Protein AF-A0A914YZ35-F1 (afdb_monomer_lite)

Organism: NCBI:txid310955

Secondary structure (DSSP, 8-state):
-HHHHHHHHHTTS-HHHHHHHTTT-HHHHHHHHHHHHHHHHHHHHHHHHHHHHHHHHTTT-TTHHHHHHHHHHHIIIIIHHHHHTHHHHHTTSSHHHHHHHHHHHHHHHHHHHHHHTTSS-S----

Radius of gyration: 16.47 Å; chains: 1; bounding box: 38×23×50 Å

pLDDT: mean 86.75, std 9.78, range [50.12, 95.75]

Structure (mmCIF, N/CA/C/O backbone):
data_AF-A0A914YZ35-F1
#
_entry.id   AF-A0A914YZ35-F1
#
loop_
_atom_site.group_PDB
_atom_site.id
_atom_site.type_symbol
_atom_site.label_atom_id
_atom_site.label_alt_id
_atom_site.label_comp_id
_atom_site.label_asym_id
_atom_site.label_entity_id
_atom_site.label_seq_id
_atom_site.pdbx_PDB_ins_code
_atom_site.Cartn_x
_atom_site.Cartn_y
_atom_site.Cartn_z
_atom_site.occupancy
_atom_site.B_iso_or_equiv
_atom_site.auth_seq_id
_atom_site.auth_comp_id
_atom_site.auth_asym_id
_atom_site.auth_atom_id
_atom_site.pdbx_PDB_model_num
ATOM 1 N N . MET A 1 1 ? 1.530 10.477 -29.530 1.00 50.12 1 MET A N 1
ATOM 2 C CA . MET A 1 1 ? 2.214 10.568 -28.223 1.00 50.12 1 MET A CA 1
ATOM 3 C C . MET A 1 1 ? 2.315 9.170 -27.624 1.00 50.12 1 MET A C 1
ATOM 5 O O . MET A 1 1 ? 1.316 8.688 -27.109 1.00 50.12 1 MET A O 1
ATOM 9 N N . PRO A 1 2 ? 3.462 8.489 -27.752 1.00 64.31 2 PRO A N 1
ATOM 10 C CA . PRO A 1 2 ? 3.620 7.103 -27.298 1.00 64.31 2 PRO A CA 1
ATOM 11 C C . PRO A 1 2 ? 3.740 6.948 -25.767 1.00 64.31 2 PRO A C 1
ATOM 13 O O . PRO A 1 2 ? 3.347 5.916 -25.238 1.00 64.31 2 PRO A O 1
ATOM 16 N N . VAL A 1 3 ? 4.207 7.975 -25.042 1.00 75.69 3 VAL A N 1
ATOM 17 C CA . VAL A 1 3 ? 4.459 7.900 -23.584 1.00 75.69 3 VAL A CA 1
ATOM 18 C C . VAL A 1 3 ? 3.176 7.826 -22.730 1.00 75.69 3 VAL A C 1
ATOM 20 O O . VAL A 1 3 ? 3.116 6.962 -21.860 1.00 75.69 3 VAL A O 1
ATOM 23 N N . PRO A 1 4 ? 2.113 8.626 -22.975 1.00 82.56 4 PRO A N 1
ATOM 24 C CA . PRO A 1 4 ? 0.864 8.501 -22.215 1.00 82.56 4 PRO A CA 1
ATOM 25 C C . PRO A 1 4 ? 0.159 7.158 -22.433 1.00 82.56 4 PRO A C 1
ATOM 27 O O . PRO A 1 4 ? -0.335 6.564 -21.485 1.00 82.56 4 PRO A O 1
ATOM 30 N N . ALA A 1 5 ? 0.153 6.649 -23.670 1.00 84.38 5 ALA A N 1
ATOM 31 C CA . ALA A 1 5 ? -0.443 5.348 -23.973 1.00 84.38 5 ALA A CA 1
ATOM 32 C C . ALA A 1 5 ? 0.302 4.204 -23.265 1.00 84.38 5 ALA A C 1
ATOM 34 O O . ALA A 1 5 ? -0.332 3.299 -22.733 1.00 84.38 5 ALA A O 1
ATOM 35 N N . LEU A 1 6 ? 1.638 4.271 -23.210 1.00 83.25 6 LEU A N 1
ATOM 36 C CA . LEU A 1 6 ? 2.448 3.317 -22.454 1.00 83.25 6 LEU A CA 1
ATOM 37 C C . LEU A 1 6 ? 2.150 3.378 -20.950 1.00 83.25 6 LEU A C 1
ATOM 39 O O . LEU A 1 6 ? 1.995 2.334 -20.332 1.00 83.25 6 LEU A O 1
ATOM 43 N N . LEU A 1 7 ? 2.026 4.575 -20.370 1.00 86.88 7 LEU A N 1
ATOM 44 C CA . LEU A 1 7 ? 1.662 4.739 -18.958 1.00 86.88 7 LEU A CA 1
ATOM 45 C C . LEU A 1 7 ? 0.310 4.098 -18.626 1.00 86.88 7 LEU A C 1
ATOM 47 O O . LEU A 1 7 ? 0.196 3.430 -17.603 1.00 86.88 7 LEU A O 1
ATOM 51 N N . GLU A 1 8 ? -0.698 4.261 -19.484 1.00 88.75 8 GLU A N 1
ATOM 52 C CA . GLU A 1 8 ? -2.003 3.621 -19.276 1.00 88.75 8 GLU A CA 1
ATOM 53 C C . GLU A 1 8 ? -1.924 2.092 -19.363 1.00 88.75 8 GLU A C 1
ATOM 55 O O . GLU A 1 8 ? -2.557 1.411 -18.563 1.00 88.75 8 GLU A O 1
ATOM 60 N N . ILE A 1 9 ? -1.103 1.544 -20.266 1.00 89.81 9 ILE A N 1
ATOM 61 C CA . ILE A 1 9 ? -0.849 0.095 -20.329 1.00 89.81 9 ILE A CA 1
ATOM 62 C C . ILE A 1 9 ? -0.127 -0.382 -19.061 1.00 89.81 9 ILE A C 1
ATOM 64 O O . ILE A 1 9 ? -0.490 -1.401 -18.488 1.00 89.81 9 ILE A O 1
ATOM 68 N N . LEU A 1 10 ? 0.879 0.352 -18.585 1.00 91.44 10 LEU A N 1
ATOM 69 C CA . LEU A 1 10 ? 1.615 -0.020 -17.374 1.00 91.44 10 LEU A CA 1
ATOM 70 C C . LEU A 1 10 ? 0.711 -0.053 -16.136 1.00 91.44 10 LEU A C 1
ATOM 72 O O . LEU A 1 10 ? 0.854 -0.943 -15.306 1.00 91.44 10 LEU A O 1
ATOM 76 N N . LYS A 1 11 ? -0.265 0.856 -16.033 1.00 91.94 11 LYS A N 1
ATOM 77 C CA . LYS A 1 11 ? -1.241 0.875 -14.929 1.00 91.94 11 LYS A CA 1
ATOM 78 C C . LYS A 1 11 ? -2.146 -0.358 -14.872 1.00 91.94 11 LYS A C 1
ATOM 80 O O . LYS A 1 11 ? -2.793 -0.559 -13.849 1.00 91.94 11 LYS A O 1
ATOM 85 N N . THR A 1 12 ? -2.230 -1.166 -15.933 1.00 93.94 12 THR A N 1
ATOM 86 C CA . THR A 1 12 ? -3.004 -2.418 -15.897 1.00 93.94 12 THR A CA 1
ATOM 87 C C . THR A 1 12 ? -2.237 -3.580 -15.269 1.00 93.94 12 THR A C 1
ATOM 89 O O . THR A 1 12 ? -2.826 -4.635 -15.055 1.00 93.94 12 THR A O 1
ATOM 92 N N . LEU A 1 13 ? -0.935 -3.415 -15.027 1.00 94.50 13 LEU A N 1
ATOM 93 C CA . LEU A 1 13 ? -0.065 -4.438 -14.454 1.00 94.50 13 LEU A CA 1
ATOM 94 C C . LEU A 1 13 ? -0.092 -4.398 -12.921 1.00 94.50 13 LEU A C 1
ATOM 96 O O . LEU A 1 13 ? -0.335 -3.350 -12.319 1.00 94.50 13 LEU A O 1
ATOM 100 N N . SER A 1 14 ? 0.210 -5.530 -12.285 1.00 95.44 14 SER A N 1
ATOM 101 C CA . SER A 1 14 ? 0.428 -5.586 -10.835 1.00 95.44 14 SER A CA 1
ATOM 102 C C . SER A 1 14 ? 1.720 -4.862 -10.439 1.00 95.44 14 SER A C 1
ATOM 104 O O . SER A 1 14 ? 2.620 -4.665 -11.262 1.00 95.44 14 SER A O 1
ATOM 106 N N . TYR A 1 15 ? 1.877 -4.500 -9.163 1.00 93.81 15 TYR A N 1
ATOM 107 C CA . TYR A 1 15 ? 3.119 -3.872 -8.710 1.00 93.81 15 TYR A CA 1
ATOM 108 C C . TYR A 1 15 ? 4.314 -4.821 -8.843 1.00 93.81 15 TYR A C 1
ATOM 110 O O . TYR A 1 15 ? 5.408 -4.384 -9.201 1.00 93.81 15 TYR A O 1
ATOM 118 N N . LYS A 1 16 ? 4.129 -6.130 -8.632 1.00 93.44 16 LYS A N 1
ATOM 119 C CA . LYS A 1 16 ? 5.159 -7.134 -8.933 1.00 93.44 16 LYS A CA 1
ATOM 120 C C . LYS A 1 16 ? 5.574 -7.102 -10.404 1.00 93.44 16 LYS A C 1
ATOM 122 O O . LYS A 1 16 ? 6.768 -7.104 -10.693 1.00 93.44 16 LYS A O 1
ATOM 127 N N . GLU A 1 17 ? 4.611 -7.073 -11.322 1.00 93.94 17 GLU A N 1
ATOM 128 C CA . GLU A 1 17 ? 4.893 -7.011 -12.759 1.00 93.94 17 GLU A CA 1
ATOM 129 C C . GLU A 1 17 ? 5.634 -5.719 -13.120 1.00 93.94 17 GLU A C 1
ATOM 131 O O . GLU A 1 17 ? 6.659 -5.778 -13.797 1.00 93.94 17 GLU A O 1
ATOM 136 N N . LEU A 1 18 ? 5.203 -4.570 -12.587 1.00 92.19 18 LEU A N 1
ATOM 137 C CA . LEU A 1 18 ? 5.914 -3.295 -12.727 1.00 92.19 18 LEU A CA 1
ATOM 138 C C . LEU A 1 18 ? 7.360 -3.385 -12.224 1.00 92.19 18 LEU A C 1
ATOM 140 O O . LEU A 1 18 ? 8.270 -2.906 -12.898 1.00 92.19 18 LEU A O 1
ATOM 144 N N . GLY A 1 19 ? 7.582 -4.032 -11.076 1.00 90.25 19 GLY A N 1
ATOM 145 C CA . GLY A 1 19 ? 8.913 -4.289 -10.530 1.00 90.25 19 GLY A CA 1
ATOM 146 C C . GLY A 1 19 ? 9.809 -5.058 -11.502 1.00 90.25 19 GLY A C 1
ATOM 147 O O . GLY A 1 19 ? 10.939 -4.643 -11.742 1.00 90.25 19 GLY A O 1
ATOM 148 N N . GLU A 1 20 ? 9.306 -6.130 -12.117 1.00 89.62 20 GLU A N 1
ATOM 149 C CA . GLU A 1 20 ? 10.066 -6.906 -13.109 1.00 89.62 20 GLU A CA 1
ATOM 150 C C . GLU A 1 20 ? 10.329 -6.119 -14.402 1.00 89.62 20 GLU A C 1
ATOM 152 O O . GLU A 1 20 ? 11.433 -6.194 -14.949 1.00 89.62 20 GLU A O 1
ATOM 157 N N . MET A 1 21 ? 9.373 -5.305 -14.869 1.00 89.25 21 MET A N 1
ATOM 158 C CA . MET A 1 21 ? 9.535 -4.507 -16.093 1.00 89.25 21 MET A CA 1
ATOM 159 C C . MET A 1 21 ? 10.688 -3.496 -16.007 1.00 89.25 21 MET A C 1
ATOM 161 O O . MET A 1 21 ? 11.289 -3.168 -17.036 1.00 89.25 21 MET A O 1
ATOM 165 N N . ARG A 1 22 ? 11.069 -3.060 -14.796 1.00 87.25 22 ARG A N 1
ATOM 166 C CA . ARG A 1 22 ? 12.225 -2.172 -14.567 1.00 87.25 22 ARG A CA 1
ATOM 167 C C . ARG A 1 22 ? 13.544 -2.743 -15.108 1.00 87.25 22 ARG A C 1
ATOM 169 O O . ARG A 1 22 ? 14.434 -1.982 -15.467 1.00 87.25 22 ARG A O 1
ATOM 176 N N . ARG A 1 23 ? 13.674 -4.072 -15.244 1.00 83.56 23 ARG A N 1
ATOM 177 C CA . ARG A 1 23 ? 14.887 -4.738 -15.775 1.00 83.56 23 ARG A CA 1
ATOM 178 C C . ARG A 1 23 ? 15.107 -4.576 -17.266 1.00 83.56 23 ARG A C 1
ATOM 180 O O . ARG A 1 23 ? 16.207 -4.835 -17.747 1.00 83.56 23 ARG A O 1
ATOM 187 N N . ILE A 1 24 ? 14.054 -4.258 -18.006 1.00 84.00 24 ILE A N 1
ATOM 188 C CA . ILE A 1 24 ? 14.056 -4.445 -19.454 1.00 84.00 24 ILE A CA 1
ATOM 189 C C . ILE A 1 24 ? 14.777 -3.292 -20.144 1.00 84.00 24 ILE A C 1
ATOM 191 O O . ILE A 1 24 ? 15.544 -3.514 -21.080 1.00 84.00 24 ILE A O 1
ATOM 195 N N . HIS A 1 25 ? 14.525 -2.055 -19.708 1.00 82.94 25 HIS A N 1
ATOM 196 C CA . HIS A 1 25 ? 15.076 -0.865 -20.346 1.00 82.94 25 HIS A CA 1
ATOM 197 C C . HIS A 1 25 ? 15.001 0.360 -19.413 1.00 82.94 25 HIS A C 1
ATOM 199 O O . HIS A 1 25 ? 14.005 0.501 -18.705 1.00 82.94 25 HIS A O 1
ATOM 205 N N . PRO A 1 26 ? 15.959 1.311 -19.462 1.00 82.62 26 PRO A N 1
ATOM 206 C CA . PRO A 1 26 ? 15.996 2.460 -18.545 1.00 82.62 26 PRO A CA 1
ATOM 207 C C . PRO A 1 26 ? 14.725 3.322 -18.521 1.00 82.62 26 PRO A C 1
ATOM 209 O O . PRO A 1 26 ? 14.325 3.826 -17.482 1.00 82.62 26 PRO A O 1
ATOM 212 N N . HIS A 1 27 ? 14.037 3.465 -19.657 1.00 82.38 27 HIS A N 1
ATOM 213 C CA . HIS A 1 27 ? 12.769 4.211 -19.688 1.00 82.38 27 HIS A CA 1
ATOM 214 C C . HIS A 1 27 ? 11.626 3.465 -18.977 1.00 82.38 27 HIS A C 1
ATOM 216 O O . HIS A 1 27 ? 10.699 4.091 -18.478 1.00 82.38 27 HIS A O 1
ATOM 222 N N . TRP A 1 28 ? 11.670 2.130 -18.942 1.00 85.81 28 TRP A N 1
ATOM 223 C CA . TRP A 1 28 ? 10.711 1.333 -18.174 1.00 85.81 28 TRP A CA 1
ATOM 224 C C . TRP A 1 28 ? 11.052 1.375 -16.690 1.00 85.81 28 TRP A C 1
A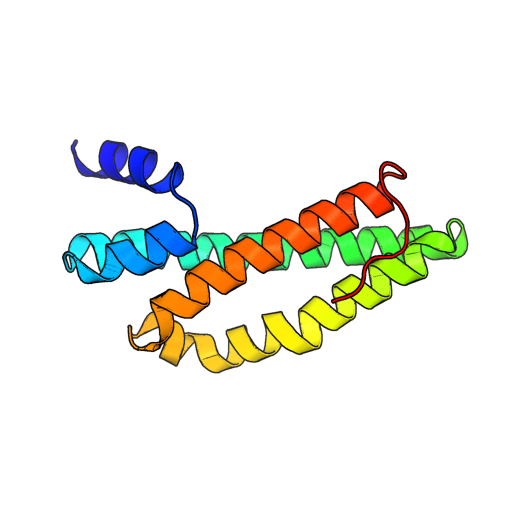TOM 226 O O . TRP A 1 28 ? 10.136 1.423 -15.878 1.00 85.81 28 TRP A O 1
ATOM 236 N N . ASP A 1 29 ? 12.345 1.413 -16.351 1.00 86.12 29 ASP A N 1
ATOM 237 C CA . ASP A 1 29 ? 12.816 1.613 -14.981 1.00 86.12 29 ASP A CA 1
ATOM 238 C C . ASP A 1 29 ? 12.245 2.898 -14.373 1.00 86.12 29 ASP A C 1
ATOM 240 O O . ASP A 1 29 ? 11.577 2.842 -13.343 1.00 86.12 29 ASP A O 1
ATOM 244 N N . GLU A 1 30 ? 12.393 4.028 -15.069 1.00 86.50 30 GLU A N 1
ATOM 245 C CA . GLU A 1 30 ? 11.873 5.316 -14.603 1.00 86.50 30 GLU A CA 1
ATOM 246 C C . GLU A 1 30 ? 10.341 5.309 -14.453 1.00 86.50 30 GLU A C 1
ATOM 248 O O . GLU A 1 30 ? 9.819 5.648 -13.389 1.00 86.50 30 GLU A O 1
ATOM 253 N N . LEU A 1 31 ? 9.604 4.885 -15.488 1.00 89.69 31 LEU A N 1
ATOM 254 C CA . LEU A 1 31 ? 8.135 4.903 -15.464 1.00 89.69 31 LEU A CA 1
ATOM 255 C C . LEU A 1 31 ? 7.559 3.939 -14.417 1.00 89.69 31 LEU A C 1
ATOM 257 O O . LEU A 1 31 ? 6.648 4.301 -13.672 1.00 89.69 31 LEU A O 1
ATOM 261 N N . CYS A 1 32 ? 8.086 2.717 -14.333 1.00 90.44 32 CYS A N 1
ATOM 262 C CA . CYS A 1 32 ? 7.619 1.740 -13.352 1.00 90.44 32 CYS A CA 1
ATOM 263 C C . CYS A 1 32 ? 8.049 2.134 -11.933 1.00 90.44 32 CYS A C 1
ATOM 265 O O . CYS A 1 32 ? 7.270 1.954 -11.002 1.00 90.44 32 CYS A O 1
ATOM 267 N N . GLY A 1 33 ? 9.234 2.730 -11.756 1.00 88.50 33 GLY A N 1
ATOM 268 C CA . GLY A 1 33 ? 9.673 3.304 -10.481 1.00 88.50 33 GLY A CA 1
ATOM 269 C C . GLY A 1 33 ? 8.715 4.384 -9.973 1.00 88.50 33 GLY A C 1
ATOM 270 O O . GLY A 1 33 ? 8.263 4.324 -8.829 1.00 88.50 33 GLY A O 1
ATOM 271 N N . GLN A 1 34 ? 8.303 5.312 -10.843 1.00 89.25 34 GLN A N 1
ATOM 272 C CA . GLN A 1 34 ? 7.297 6.328 -10.510 1.00 89.25 34 GLN A CA 1
ATOM 273 C C . GLN A 1 34 ? 5.952 5.707 -10.101 1.00 89.25 34 GLN A C 1
ATOM 275 O O . GLN A 1 34 ? 5.355 6.137 -9.113 1.00 89.25 34 GLN A O 1
ATOM 280 N N . LEU A 1 35 ? 5.484 4.679 -10.818 1.00 92.31 35 LEU A N 1
ATOM 281 C CA . LEU A 1 35 ? 4.231 3.986 -10.495 1.00 92.31 35 LEU A CA 1
ATOM 282 C C . LEU A 1 35 ? 4.302 3.226 -9.161 1.00 92.31 35 LEU A C 1
ATOM 284 O O . LEU A 1 35 ? 3.366 3.318 -8.369 1.00 92.31 35 LEU A O 1
ATOM 288 N N . LEU A 1 36 ? 5.410 2.536 -8.872 1.00 90.69 36 LEU A N 1
ATOM 289 C CA . LEU A 1 36 ? 5.634 1.862 -7.586 1.00 90.69 36 LEU A CA 1
ATOM 290 C C . LEU A 1 36 ? 5.642 2.862 -6.424 1.00 90.69 36 LEU A C 1
ATOM 292 O O . LEU A 1 36 ? 4.973 2.649 -5.413 1.00 90.69 36 LEU A O 1
ATOM 296 N N . ASN A 1 37 ? 6.340 3.988 -6.587 1.00 89.81 37 ASN A N 1
ATOM 297 C CA . ASN A 1 37 ? 6.378 5.050 -5.583 1.00 89.81 37 ASN A CA 1
ATOM 298 C C . ASN A 1 37 ? 4.993 5.674 -5.367 1.00 89.81 37 ASN A C 1
ATOM 300 O O . ASN A 1 37 ? 4.576 5.879 -4.227 1.00 89.81 37 ASN A O 1
ATOM 304 N N . SER A 1 38 ? 4.237 5.912 -6.442 1.00 92.19 38 SER A N 1
ATOM 305 C CA . SER A 1 38 ? 2.844 6.358 -6.344 1.00 92.19 38 SER A CA 1
ATOM 306 C C . SER A 1 38 ? 1.965 5.343 -5.604 1.00 92.19 38 SER A C 1
ATOM 308 O O . SER A 1 38 ? 1.128 5.734 -4.786 1.00 92.19 38 SER A O 1
ATOM 310 N N . GLY A 1 39 ? 2.152 4.047 -5.869 1.00 92.56 39 GLY A N 1
ATOM 311 C CA . GLY A 1 39 ? 1.430 2.967 -5.200 1.00 92.56 39 GLY A CA 1
ATOM 312 C C . GLY A 1 39 ? 1.692 2.939 -3.699 1.00 92.56 39 GLY A C 1
ATOM 313 O O . GLY A 1 39 ? 0.753 2.886 -2.910 1.00 92.56 39 GLY A O 1
ATOM 314 N N . TYR A 1 40 ? 2.952 3.078 -3.293 1.00 91.88 40 TYR A N 1
ATOM 315 C CA . TYR A 1 40 ? 3.345 3.160 -1.887 1.00 91.88 40 TYR A CA 1
ATOM 316 C C . TYR A 1 40 ? 2.718 4.341 -1.146 1.00 91.88 40 TYR A C 1
ATOM 318 O O . TYR A 1 40 ? 2.133 4.163 -0.080 1.00 91.88 40 TYR A O 1
ATOM 326 N N . TYR A 1 41 ? 2.761 5.542 -1.723 1.00 92.75 41 TYR A N 1
ATOM 327 C CA . TYR A 1 41 ? 2.117 6.697 -1.097 1.00 92.75 41 TYR A CA 1
ATOM 328 C C . TYR A 1 41 ? 0.597 6.539 -1.002 1.00 92.75 41 TYR A C 1
ATOM 330 O O . TYR A 1 41 ? -0.014 6.945 -0.013 1.00 92.75 41 TYR A O 1
ATOM 338 N N . THR A 1 42 ? -0.014 5.902 -2.003 1.00 95.12 42 THR A N 1
ATOM 339 C CA . THR A 1 42 ? -1.442 5.562 -1.976 1.00 95.12 42 THR A CA 1
ATOM 340 C C . THR A 1 42 ? -1.751 4.569 -0.855 1.00 95.12 42 TH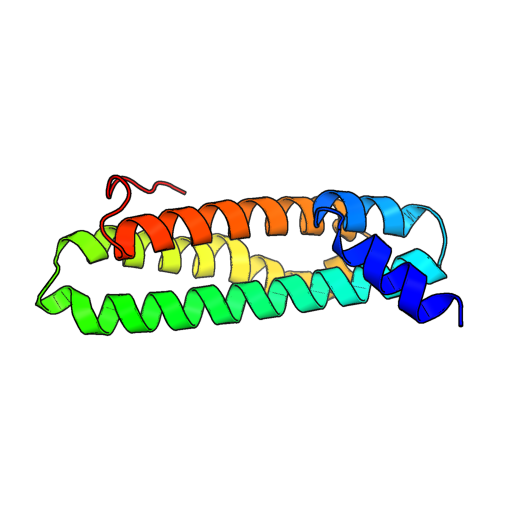R A C 1
ATOM 342 O O . THR A 1 42 ? -2.736 4.748 -0.140 1.00 95.12 42 THR A O 1
ATOM 345 N N . LEU A 1 43 ? -0.900 3.556 -0.674 1.00 94.69 43 LEU A N 1
ATOM 346 C CA . LEU A 1 43 ? -1.021 2.544 0.373 1.00 94.69 43 LEU A CA 1
ATOM 347 C C . LEU A 1 43 ? -0.962 3.169 1.772 1.00 94.69 43 LEU A C 1
ATOM 349 O O . LEU A 1 43 ? -1.852 2.903 2.576 1.00 94.69 43 LEU A O 1
ATOM 353 N N . ILE A 1 44 ? 0.031 4.030 2.037 1.00 94.38 44 ILE A N 1
ATOM 354 C CA . ILE A 1 44 ? 0.151 4.759 3.314 1.00 94.38 44 ILE A CA 1
ATOM 355 C C . ILE A 1 44 ? -1.119 5.555 3.581 1.00 94.38 44 ILE A C 1
ATOM 357 O O . ILE A 1 44 ? -1.750 5.388 4.619 1.00 94.38 44 ILE A O 1
ATOM 361 N N . ASN A 1 45 ? -1.533 6.381 2.619 1.00 95.56 45 ASN A N 1
ATOM 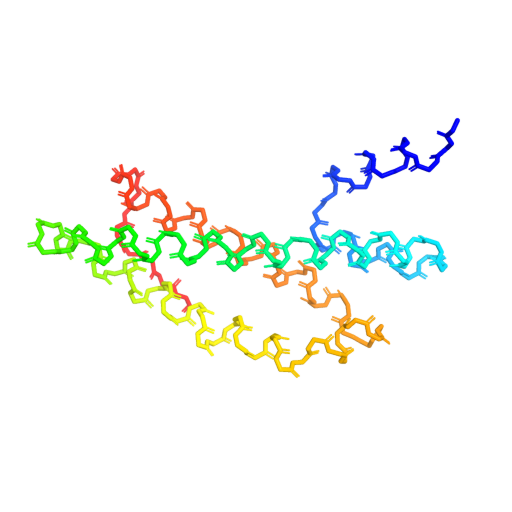362 C CA . ASN A 1 45 ? -2.706 7.225 2.795 1.00 95.56 45 ASN A CA 1
ATOM 363 C C . ASN A 1 45 ? -3.971 6.391 3.063 1.00 95.56 45 ASN A C 1
ATOM 365 O O . ASN A 1 45 ? -4.793 6.760 3.899 1.00 95.56 45 ASN A O 1
ATOM 369 N N . LYS A 1 46 ? -4.125 5.244 2.387 1.00 95.56 46 LYS A N 1
ATOM 370 C CA . LYS A 1 46 ? -5.252 4.334 2.621 1.00 95.56 46 LYS A CA 1
ATOM 371 C C . LYS A 1 46 ? -5.198 3.713 4.022 1.00 95.56 46 LYS A C 1
ATOM 373 O O . LYS A 1 46 ? -6.232 3.664 4.688 1.00 95.56 46 LYS A O 1
ATOM 378 N N . ALA A 1 47 ? -4.020 3.286 4.480 1.00 95.25 47 ALA A N 1
ATOM 379 C CA . ALA A 1 47 ? -3.823 2.747 5.825 1.00 95.25 47 ALA A CA 1
ATOM 380 C C . ALA A 1 47 ? -4.153 3.786 6.907 1.00 95.25 47 ALA A C 1
ATOM 382 O O . ALA A 1 47 ? -4.917 3.486 7.823 1.00 95.25 47 ALA A O 1
ATOM 383 N N . ASP A 1 48 ? -3.644 5.012 6.761 1.00 94.81 48 ASP A N 1
ATOM 384 C CA . ASP A 1 48 ? -3.851 6.110 7.709 1.00 94.81 48 ASP A CA 1
ATOM 385 C C . ASP A 1 48 ? -5.328 6.494 7.822 1.00 94.81 48 ASP A C 1
ATOM 387 O O . ASP A 1 48 ? -5.868 6.593 8.926 1.00 94.81 48 ASP A O 1
ATOM 391 N N . VAL A 1 49 ? -6.008 6.670 6.684 1.00 95.75 49 VAL A N 1
ATOM 392 C CA . VAL A 1 49 ? -7.441 7.000 6.655 1.00 95.75 49 VAL A CA 1
ATOM 393 C C . VAL A 1 49 ? -8.265 5.895 7.315 1.00 95.75 49 VAL A C 1
ATOM 395 O O . VAL A 1 49 ? -9.151 6.187 8.122 1.00 95.75 49 VAL A O 1
ATOM 398 N N . LEU A 1 50 ? -7.969 4.628 7.011 1.00 95.12 50 LEU A N 1
ATOM 399 C CA . LEU A 1 50 ? -8.703 3.499 7.578 1.00 95.12 50 LEU A CA 1
ATOM 400 C C . LEU A 1 50 ? -8.455 3.365 9.086 1.00 95.12 50 LEU A C 1
ATOM 402 O O . LEU A 1 50 ? -9.394 3.124 9.844 1.00 95.12 50 LEU A O 1
ATOM 406 N N . LEU A 1 51 ? -7.216 3.579 9.537 1.00 95.31 51 LEU A N 1
ATOM 407 C CA . LEU A 1 51 ? -6.852 3.541 10.951 1.00 95.31 51 LEU A CA 1
ATOM 408 C C . LEU A 1 51 ? -7.572 4.643 11.733 1.00 95.31 51 LEU A C 1
ATOM 410 O O . LEU A 1 51 ? -8.149 4.363 12.785 1.00 95.31 51 LEU A O 1
ATOM 414 N N . GLN A 1 52 ? -7.590 5.868 11.203 1.00 94.81 52 GLN A N 1
ATOM 415 C CA . GLN A 1 52 ? -8.305 6.993 11.808 1.00 94.81 52 GLN A CA 1
ATOM 416 C C . GLN A 1 52 ? -9.809 6.719 11.920 1.00 94.81 52 GLN A C 1
ATOM 418 O O . GLN A 1 52 ? -10.405 6.992 12.967 1.00 94.81 52 GLN A O 1
ATOM 423 N N . ASP A 1 53 ? -10.433 6.154 10.880 1.00 94.19 53 ASP A N 1
ATOM 424 C CA . ASP A 1 53 ? -11.857 5.811 10.936 1.00 94.19 53 ASP A CA 1
ATOM 425 C C . ASP A 1 53 ? -12.141 4.729 11.986 1.00 94.19 53 ASP A C 1
ATOM 427 O O . ASP A 1 53 ? -13.052 4.887 12.807 1.00 94.19 53 ASP A O 1
ATOM 431 N N . CYS A 1 54 ? -11.313 3.680 12.032 1.00 93.94 54 CYS A N 1
ATOM 432 C CA . CYS A 1 54 ? -11.440 2.622 13.031 1.00 93.94 54 CYS A CA 1
ATOM 433 C C . CYS A 1 54 ? -11.306 3.176 14.452 1.00 93.94 54 CYS A C 1
ATOM 435 O O . CYS A 1 54 ? -12.165 2.924 15.295 1.00 93.94 54 CYS A O 1
ATOM 437 N N . GLN A 1 55 ? -10.270 3.976 14.718 1.00 93.44 55 GLN A N 1
ATOM 438 C CA . GLN A 1 55 ? -10.025 4.582 16.031 1.00 93.44 55 GLN A CA 1
ATOM 439 C C . GLN A 1 55 ? -11.182 5.474 16.491 1.00 93.44 55 GLN A C 1
ATOM 441 O O . GLN A 1 55 ? -11.512 5.500 17.676 1.00 93.44 55 GLN A O 1
ATOM 446 N N . ARG A 1 56 ? -11.841 6.177 15.565 1.00 93.56 56 ARG A N 1
ATOM 447 C CA . ARG A 1 56 ? -13.007 7.009 15.879 1.00 93.56 56 ARG A CA 1
ATOM 448 C C . ARG A 1 56 ? -14.238 6.176 16.253 1.00 93.56 56 ARG A C 1
ATOM 450 O O . ARG A 1 56 ? -15.012 6.594 17.111 1.00 93.56 56 ARG A O 1
ATOM 457 N N . ARG A 1 57 ? -14.427 5.014 15.620 1.00 93.38 57 ARG A N 1
ATOM 458 C CA . ARG A 1 57 ? -15.610 4.145 15.781 1.00 93.38 57 A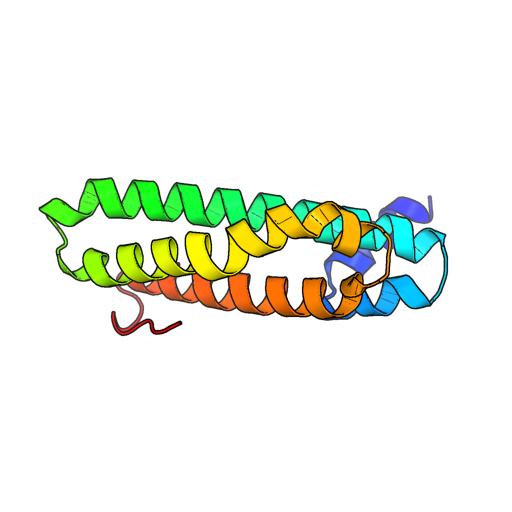RG A CA 1
ATOM 459 C C . ARG A 1 57 ? -15.462 3.074 16.861 1.00 93.38 57 ARG A C 1
ATOM 461 O O . ARG A 1 57 ? -16.473 2.574 17.354 1.00 93.38 57 ARG A O 1
ATOM 468 N N . VAL A 1 58 ? -14.237 2.744 17.273 1.00 91.81 58 VAL A N 1
ATOM 469 C CA . VAL A 1 58 ? -13.947 1.590 18.144 1.00 91.81 58 VAL A CA 1
ATOM 470 C C . VAL A 1 58 ? -14.617 1.641 19.522 1.00 91.81 58 VAL A C 1
ATOM 472 O O . VAL A 1 58 ? -14.877 0.602 20.127 1.00 91.81 58 VAL A O 1
ATOM 475 N N . TYR A 1 59 ? -14.939 2.837 20.024 1.00 88.00 59 TYR A N 1
ATOM 476 C CA . TYR A 1 59 ? -15.676 2.996 21.283 1.00 88.00 59 TYR A CA 1
ATOM 477 C C . TYR A 1 59 ? -17.085 2.389 21.218 1.00 88.00 59 TYR A C 1
ATOM 479 O O . TYR A 1 59 ? -17.597 1.898 22.223 1.00 88.00 59 TYR A O 1
ATOM 487 N N . THR A 1 60 ? -17.691 2.410 20.031 1.00 88.88 60 THR A N 1
ATOM 488 C CA . THR A 1 60 ? -19.014 1.852 19.723 1.00 88.88 60 THR A CA 1
ATOM 489 C C . THR A 1 60 ? -18.931 0.470 19.079 1.00 88.88 60 THR A C 1
ATOM 491 O O . THR A 1 60 ? -19.778 -0.376 19.344 1.00 88.88 60 THR A O 1
ATOM 494 N N . GLU A 1 61 ? -17.897 0.216 18.279 1.00 89.31 61 GLU A N 1
ATOM 495 C CA . GLU A 1 61 ? -17.719 -1.012 17.502 1.00 89.31 61 GLU A CA 1
ATOM 496 C C . GLU A 1 61 ? -16.437 -1.729 17.943 1.00 89.31 61 GLU A C 1
ATOM 498 O O . GLU A 1 61 ? -15.364 -1.558 17.363 1.00 89.31 61 GLU A O 1
ATOM 503 N N . LYS A 1 62 ? -16.533 -2.538 19.006 1.00 85.00 62 LYS A N 1
ATOM 504 C CA . LYS A 1 62 ? -15.363 -3.218 19.597 1.00 85.00 62 LYS A CA 1
ATOM 505 C C . LYS A 1 62 ? -14.653 -4.172 18.631 1.00 85.00 62 LYS A C 1
ATOM 507 O O . LYS A 1 62 ? -13.461 -4.408 18.795 1.00 85.00 62 LYS A O 1
ATOM 512 N N . GLU A 1 63 ? -15.363 -4.688 17.632 1.00 84.19 63 GLU A N 1
ATOM 513 C CA . GLU A 1 63 ? -14.835 -5.580 16.589 1.00 84.19 63 GLU A CA 1
ATOM 514 C C . GLU A 1 63 ? -13.742 -4.905 15.739 1.00 84.19 63 GLU A C 1
ATOM 516 O O . GLU A 1 63 ? -12.858 -5.579 15.212 1.00 84.19 63 GLU A O 1
ATOM 521 N N . LEU A 1 64 ? -13.711 -3.565 15.696 1.00 90.00 64 LEU A N 1
ATOM 522 C CA . LEU A 1 64 ? -12.673 -2.802 14.997 1.00 90.00 64 LEU A CA 1
ATOM 523 C C . LEU A 1 64 ? -11.305 -2.852 15.692 1.00 90.00 64 LEU A C 1
ATOM 525 O O . LEU A 1 64 ? -10.312 -2.450 15.089 1.00 90.00 64 LEU A O 1
ATOM 529 N N . GLN A 1 65 ? -11.213 -3.355 16.930 1.00 89.69 65 GLN A N 1
ATOM 530 C CA . GLN A 1 65 ? -9.925 -3.515 17.615 1.00 89.69 65 GLN A CA 1
ATOM 531 C C . GLN A 1 65 ? -8.964 -4.392 16.808 1.00 89.69 65 GLN A C 1
ATOM 533 O O . GLN A 1 65 ? -7.797 -4.036 16.657 1.00 89.69 65 GLN A O 1
ATOM 538 N N . THR A 1 66 ? -9.457 -5.482 16.212 1.00 88.88 66 THR A N 1
ATOM 539 C CA . THR A 1 66 ? -8.620 -6.366 15.391 1.00 88.88 66 THR A CA 1
ATOM 540 C C . THR A 1 66 ? -8.119 -5.654 14.134 1.00 88.88 66 THR A C 1
ATOM 542 O O . THR A 1 66 ? -6.940 -5.761 13.796 1.00 88.88 66 THR A O 1
ATOM 545 N N . ALA A 1 67 ? -8.969 -4.846 13.491 1.00 90.69 67 ALA A N 1
ATOM 546 C CA . ALA A 1 67 ? -8.577 -4.020 12.348 1.00 90.69 67 ALA A CA 1
ATOM 547 C C . ALA A 1 67 ? -7.506 -2.980 12.728 1.00 90.69 67 ALA A C 1
ATOM 549 O O . ALA A 1 67 ? -6.525 -2.815 12.005 1.00 90.69 67 ALA A O 1
ATOM 550 N N . ILE A 1 68 ? -7.640 -2.327 13.889 1.00 93.75 68 ILE A N 1
ATOM 551 C CA . ILE A 1 68 ? -6.643 -1.379 14.414 1.00 93.75 68 ILE A CA 1
ATOM 552 C C . ILE A 1 68 ? -5.309 -2.079 14.671 1.00 93.75 68 ILE A C 1
ATOM 554 O O . ILE A 1 68 ? -4.262 -1.556 14.287 1.00 93.75 68 ILE A O 1
ATOM 558 N N . THR A 1 69 ? -5.326 -3.256 15.303 1.00 93.12 69 THR A N 1
ATOM 559 C CA . THR A 1 69 ? -4.109 -4.041 15.537 1.00 93.12 69 THR A CA 1
ATOM 560 C C . THR A 1 69 ? -3.443 -4.424 14.218 1.00 93.12 69 THR A C 1
ATOM 562 O O . THR A 1 69 ? -2.241 -4.210 14.073 1.00 93.12 69 THR A O 1
ATOM 565 N N . ALA A 1 70 ? -4.205 -4.908 13.233 1.00 92.81 70 ALA A N 1
ATOM 566 C CA . ALA A 1 70 ? -3.671 -5.248 11.918 1.00 92.81 70 ALA A CA 1
ATOM 567 C C . ALA A 1 70 ? -3.055 -4.021 11.219 1.00 92.81 70 ALA A C 1
ATOM 569 O O . ALA A 1 70 ? -1.901 -4.065 10.805 1.00 92.81 70 ALA A O 1
ATOM 570 N N . LEU A 1 71 ? -3.755 -2.885 11.161 1.00 94.00 71 LEU A N 1
ATOM 571 C CA . LEU A 1 71 ? -3.223 -1.655 10.554 1.00 94.00 71 LEU A CA 1
ATOM 572 C C . LEU A 1 71 ? -1.963 -1.148 11.264 1.00 94.00 71 LEU A C 1
ATOM 574 O O . LEU A 1 71 ? -1.005 -0.737 10.613 1.00 94.00 71 LEU A O 1
ATOM 578 N N . THR A 1 72 ? -1.927 -1.235 12.594 1.00 93.69 72 THR A N 1
ATOM 579 C CA . THR A 1 72 ? -0.752 -0.847 13.387 1.00 93.69 72 THR A CA 1
ATOM 580 C C . THR A 1 72 ? 0.441 -1.755 13.088 1.00 93.69 72 THR A C 1
ATOM 582 O O . THR A 1 72 ? 1.556 -1.277 12.888 1.00 93.69 72 THR A O 1
ATOM 585 N N . ASN A 1 73 ? 0.211 -3.064 13.003 1.00 93.81 73 ASN A N 1
ATOM 586 C CA . ASN A 1 73 ? 1.239 -4.038 12.654 1.00 93.81 73 ASN A CA 1
ATOM 587 C C . ASN A 1 73 ? 1.741 -3.842 11.216 1.00 93.81 73 ASN A C 1
ATOM 589 O O . ASN A 1 73 ? 2.949 -3.894 10.991 1.00 93.81 73 ASN A O 1
ATOM 593 N N . LEU A 1 74 ? 0.853 -3.549 10.258 1.00 93.12 74 LEU A N 1
ATOM 594 C CA . LEU A 1 74 ? 1.238 -3.191 8.891 1.00 93.12 74 LEU A CA 1
ATOM 595 C C . LEU A 1 74 ? 2.152 -1.954 8.890 1.00 93.12 74 LEU A C 1
ATOM 597 O O . LEU A 1 74 ? 3.200 -1.964 8.244 1.00 93.12 74 LEU A O 1
ATOM 601 N N . GLN A 1 75 ? 1.808 -0.919 9.660 1.00 92.88 75 GLN A N 1
ATOM 602 C CA . GLN A 1 75 ? 2.636 0.280 9.781 1.00 92.88 75 GLN A CA 1
ATOM 603 C C . GLN A 1 75 ? 4.026 -0.042 10.347 1.00 92.88 75 GLN A C 1
ATOM 605 O O . GLN A 1 75 ? 5.045 0.303 9.752 1.00 92.88 75 GLN A O 1
ATOM 610 N N . VAL A 1 76 ? 4.078 -0.720 11.496 1.00 93.12 76 VAL A N 1
ATOM 611 C CA . VAL A 1 76 ? 5.321 -0.949 12.246 1.00 93.12 76 VAL A CA 1
ATOM 612 C C . VAL A 1 76 ? 6.242 -1.948 11.551 1.00 93.12 76 VAL A C 1
ATOM 614 O O . VAL A 1 76 ? 7.455 -1.747 11.542 1.00 93.12 76 VAL A O 1
ATOM 617 N N . HIS A 1 77 ? 5.689 -3.020 10.983 1.00 91.25 77 HIS A N 1
ATOM 618 C CA . HIS A 1 77 ? 6.477 -4.149 10.485 1.00 91.25 77 HIS A CA 1
ATOM 619 C C . HIS A 1 77 ? 6.683 -4.149 8.972 1.00 91.25 77 HIS A C 1
ATOM 621 O O . HIS A 1 77 ? 7.559 -4.866 8.494 1.00 91.25 77 HIS A O 1
ATOM 627 N N . VAL A 1 78 ? 5.917 -3.354 8.220 1.00 90.06 78 VAL A N 1
ATOM 628 C 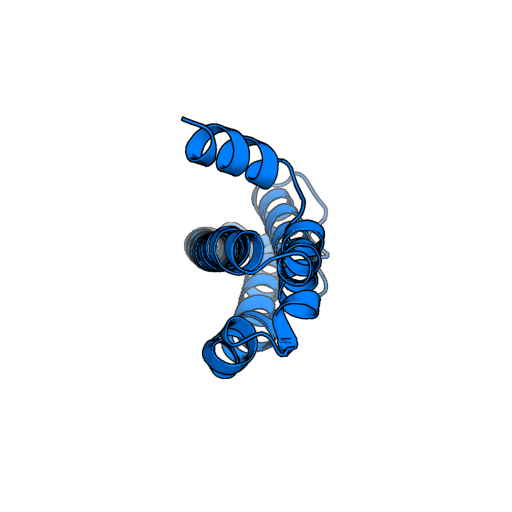CA . VAL A 1 78 ? 6.015 -3.312 6.755 1.00 90.06 78 VAL A CA 1
ATOM 629 C C . VAL A 1 78 ? 6.320 -1.902 6.272 1.00 90.06 78 VAL A C 1
ATOM 631 O O . VAL A 1 78 ? 7.381 -1.686 5.691 1.00 90.06 78 VAL A O 1
ATOM 634 N N . LEU A 1 79 ? 5.441 -0.932 6.541 1.00 90.75 79 LEU A N 1
ATOM 635 C CA . LEU A 1 79 ? 5.566 0.411 5.965 1.00 90.75 79 LEU A CA 1
ATOM 636 C C . LEU A 1 79 ? 6.787 1.161 6.504 1.00 90.75 79 LEU A C 1
ATOM 638 O O . LEU A 1 79 ? 7.578 1.665 5.715 1.00 90.75 79 LEU A O 1
ATOM 642 N N . ASN A 1 80 ? 7.003 1.169 7.821 1.00 90.88 80 ASN A N 1
ATOM 643 C CA . ASN A 1 80 ? 8.146 1.864 8.418 1.00 90.88 80 ASN A CA 1
ATOM 644 C C . ASN A 1 80 ? 9.502 1.284 7.949 1.00 90.88 80 ASN A C 1
ATOM 646 O O . ASN A 1 80 ? 10.366 2.066 7.549 1.00 90.88 80 ASN A O 1
ATOM 650 N N . PRO A 1 81 ? 9.727 -0.050 7.931 1.00 89.12 81 PRO A N 1
ATOM 651 C CA . PRO A 1 81 ? 10.955 -0.614 7.368 1.00 89.12 81 PRO A CA 1
ATOM 652 C C . PRO A 1 81 ? 11.152 -0.307 5.882 1.00 89.12 81 PRO A C 1
ATOM 654 O O . PRO A 1 81 ? 12.277 -0.046 5.459 1.00 89.12 81 PRO A O 1
ATOM 657 N N . VAL A 1 82 ? 10.079 -0.330 5.088 1.00 86.75 82 VAL A N 1
ATOM 658 C CA . VAL A 1 82 ? 10.127 0.041 3.666 1.00 86.75 82 VAL A CA 1
ATOM 659 C C . VAL A 1 82 ? 10.528 1.503 3.504 1.00 86.75 82 VAL A C 1
ATOM 661 O O . VAL A 1 82 ? 11.401 1.793 2.691 1.00 86.75 82 VAL A O 1
ATOM 664 N N . ASP A 1 83 ? 9.978 2.407 4.316 1.00 87.31 83 ASP A N 1
ATOM 665 C CA . ASP A 1 83 ? 10.336 3.828 4.296 1.00 87.31 83 ASP A CA 1
ATOM 666 C C . ASP A 1 83 ? 11.829 4.041 4.581 1.00 87.31 83 ASP A C 1
ATOM 668 O O . ASP A 1 83 ? 12.526 4.747 3.851 1.00 87.31 83 ASP A O 1
ATOM 672 N N . MET A 1 84 ? 12.357 3.335 5.588 1.00 86.25 84 MET A N 1
ATOM 673 C CA . MET A 1 84 ? 13.782 3.360 5.932 1.00 86.25 84 MET A CA 1
ATOM 674 C C . MET A 1 84 ? 14.675 2.811 4.811 1.00 86.25 84 MET A C 1
ATOM 676 O O . MET A 1 84 ? 15.816 3.245 4.658 1.00 86.25 84 MET A O 1
ATOM 680 N N . MET A 1 85 ? 14.171 1.852 4.033 1.00 84.06 85 MET A N 1
ATOM 681 C CA . MET A 1 85 ? 14.888 1.222 2.922 1.00 84.06 85 MET A CA 1
ATOM 682 C C . MET A 1 85 ? 14.563 1.844 1.562 1.00 84.06 85 MET A C 1
ATOM 684 O O . MET A 1 85 ? 15.025 1.335 0.540 1.00 84.06 85 MET A O 1
ATOM 688 N N . ARG A 1 86 ? 13.812 2.950 1.518 1.00 77.19 86 ARG A N 1
ATOM 689 C CA . ARG A 1 86 ? 13.280 3.486 0.264 1.00 77.19 86 ARG A CA 1
ATOM 690 C C . ARG A 1 86 ? 14.370 3.874 -0.726 1.00 77.19 86 ARG A C 1
ATOM 692 O O . ARG A 1 86 ? 14.265 3.517 -1.889 1.00 77.19 86 ARG A O 1
ATOM 699 N N . ALA A 1 87 ? 15.433 4.540 -0.272 1.00 76.31 87 ALA A N 1
ATOM 700 C CA . ALA A 1 87 ? 16.564 4.883 -1.139 1.00 76.31 87 ALA A CA 1
ATOM 701 C C . ALA A 1 87 ? 17.220 3.622 -1.758 1.00 76.31 87 ALA A C 1
ATOM 703 O O . ALA A 1 87 ? 17.264 3.527 -2.982 1.00 76.31 87 ALA A O 1
ATOM 704 N N . PRO A 1 88 ? 17.597 2.590 -0.973 1.00 73.00 88 PRO A N 1
ATOM 705 C CA . PRO A 1 88 ? 18.041 1.300 -1.517 1.00 73.00 88 PRO A CA 1
ATOM 706 C C . PRO A 1 88 ? 17.038 0.580 -2.440 1.00 73.00 88 PRO A C 1
ATOM 708 O O . PRO A 1 88 ? 17.442 -0.156 -3.345 1.00 73.00 88 PRO A O 1
ATOM 711 N N . MET A 1 89 ? 15.732 0.736 -2.196 1.00 71.69 89 MET A N 1
ATOM 712 C CA . MET A 1 89 ? 14.670 0.136 -3.014 1.00 71.69 89 MET A CA 1
ATOM 713 C C . MET A 1 89 ? 14.465 0.868 -4.345 1.00 71.69 89 MET A C 1
ATOM 715 O O . MET A 1 89 ? 14.165 0.223 -5.352 1.00 71.69 89 MET A O 1
ATOM 719 N N . ASP A 1 90 ? 14.651 2.188 -4.362 1.00 66.69 90 ASP A N 1
ATOM 720 C CA . ASP A 1 90 ? 14.479 3.029 -5.547 1.00 66.69 90 ASP A CA 1
ATOM 721 C C . ASP A 1 90 ? 15.712 2.972 -6.464 1.00 66.69 90 ASP A C 1
ATOM 723 O O . ASP A 1 90 ? 15.563 2.863 -7.681 1.00 66.69 90 ASP A O 1
ATOM 727 N N . GLU A 1 91 ? 16.919 2.883 -5.885 1.00 66.50 91 GLU A N 1
ATOM 728 C CA . GLU A 1 91 ? 18.218 2.766 -6.579 1.00 66.50 91 GLU A CA 1
ATOM 729 C C . GLU A 1 91 ? 18.483 1.378 -7.217 1.00 66.50 91 GLU A C 1
ATOM 731 O O . GLU A 1 91 ? 19.605 1.047 -7.600 1.00 66.50 91 GLU A O 1
ATOM 736 N N . GLY A 1 92 ? 17.443 0.555 -7.383 1.00 62.16 92 GLY A N 1
ATOM 737 C CA . GLY A 1 92 ? 17.444 -0.575 -8.321 1.00 62.16 92 GLY A CA 1
ATOM 738 C C . GLY A 1 92 ? 17.934 -1.920 -7.777 1.00 62.16 92 GLY A C 1
ATOM 739 O O . GLY A 1 92 ? 17.900 -2.911 -8.506 1.00 62.16 92 GLY A O 1
ATOM 740 N N . VAL A 1 93 ? 18.339 -2.007 -6.504 1.00 63.38 93 VAL A N 1
ATOM 741 C CA . VAL A 1 93 ? 18.810 -3.278 -5.912 1.00 63.38 93 VAL A CA 1
ATOM 742 C C . VAL A 1 93 ? 17.644 -4.144 -5.417 1.00 63.38 93 VAL A C 1
ATOM 744 O O . VAL A 1 93 ? 17.683 -5.368 -5.544 1.00 63.38 93 VAL A O 1
ATOM 747 N N . LEU A 1 94 ? 16.586 -3.523 -4.882 1.00 65.00 94 LEU A N 1
ATOM 748 C CA . LEU A 1 94 ? 15.456 -4.211 -4.233 1.00 65.00 94 LEU A CA 1
ATOM 749 C C . LEU A 1 94 ? 14.088 -3.870 -4.853 1.00 65.00 94 LEU A C 1
ATOM 751 O O . LEU A 1 94 ? 13.050 -4.056 -4.220 1.00 65.00 94 LEU A O 1
ATOM 755 N N . CYS A 1 95 ? 14.053 -3.404 -6.101 1.00 66.06 95 CYS A N 1
ATOM 756 C CA . CYS A 1 95 ? 12.804 -2.988 -6.744 1.00 66.06 95 CYS A CA 1
ATOM 757 C C . CYS A 1 95 ? 11.811 -4.146 -7.003 1.00 66.06 95 CYS A C 1
ATOM 759 O O . CYS A 1 95 ? 10.599 -3.932 -6.987 1.00 66.06 95 CYS A O 1
ATOM 761 N N . PHE A 1 96 ? 12.296 -5.382 -7.163 1.00 69.44 96 PHE A N 1
ATOM 762 C CA . PHE A 1 96 ? 11.470 -6.587 -7.368 1.00 69.44 96 PHE A CA 1
ATOM 763 C C . PHE A 1 96 ? 10.697 -7.029 -6.118 1.00 69.44 96 PHE A C 1
ATOM 765 O O . PHE A 1 96 ? 9.475 -7.189 -6.200 1.00 69.44 96 PHE A O 1
ATOM 772 N N . PRO A 1 97 ? 11.346 -7.209 -4.944 1.00 81.38 97 PRO A N 1
ATOM 773 C CA . PRO A 1 97 ? 10.611 -7.525 -3.725 1.00 81.38 97 PRO A CA 1
ATOM 774 C C . PRO A 1 97 ? 9.670 -6.388 -3.318 1.00 81.38 97 PRO A C 1
ATOM 776 O O . PRO A 1 97 ? 8.618 -6.663 -2.749 1.00 81.38 97 PRO A O 1
ATOM 779 N N . TYR A 1 98 ? 9.998 -5.138 -3.660 1.00 85.31 98 TYR A N 1
ATOM 780 C CA . TYR A 1 98 ? 9.147 -3.990 -3.362 1.00 85.31 98 TYR A CA 1
ATOM 781 C C . TYR A 1 98 ? 7.785 -4.059 -4.065 1.00 85.31 98 TYR A C 1
ATOM 783 O O . TYR A 1 98 ? 6.755 -3.918 -3.411 1.00 85.31 98 TYR A O 1
ATOM 791 N N . GLY A 1 99 ? 7.758 -4.373 -5.366 1.00 90.12 99 GLY A N 1
ATOM 792 C CA . GLY A 1 99 ? 6.501 -4.553 -6.097 1.00 90.12 99 GLY A CA 1
ATOM 793 C C . GLY A 1 99 ? 5.629 -5.670 -5.516 1.00 90.12 99 GLY A C 1
ATOM 794 O O . GLY A 1 99 ? 4.435 -5.486 -5.296 1.00 90.12 99 GLY A O 1
ATOM 795 N N . HIS A 1 100 ? 6.232 -6.815 -5.182 1.00 90.56 100 HIS A N 1
ATOM 796 C CA . HIS A 1 100 ? 5.496 -7.920 -4.564 1.00 90.56 100 HIS A CA 1
ATOM 797 C C . HIS A 1 100 ? 4.950 -7.573 -3.170 1.00 90.56 100 HIS A C 1
ATOM 799 O O . HIS A 1 100 ? 3.830 -7.955 -2.831 1.00 90.56 100 HIS A O 1
ATOM 805 N N . LEU A 1 101 ? 5.729 -6.839 -2.372 1.00 90.94 101 LEU A N 1
ATOM 806 C CA . LEU A 1 101 ? 5.315 -6.357 -1.059 1.00 90.94 101 LEU A CA 1
ATOM 807 C C . LEU A 1 101 ? 4.116 -5.411 -1.166 1.00 90.94 101 LEU A C 1
ATOM 809 O O . LEU A 1 101 ? 3.184 -5.543 -0.376 1.00 90.94 101 LEU A O 1
ATOM 813 N N . LEU A 1 102 ? 4.109 -4.502 -2.147 1.00 92.38 102 LEU A N 1
ATOM 814 C CA . LEU A 1 102 ? 2.977 -3.604 -2.379 1.00 92.38 102 LEU A CA 1
ATOM 815 C C . LEU A 1 102 ? 1.707 -4.376 -2.739 1.00 92.38 102 LEU A C 1
ATOM 817 O O . LEU A 1 102 ? 0.674 -4.122 -2.124 1.00 92.38 102 LEU A O 1
ATOM 821 N N . ASP A 1 103 ? 1.788 -5.350 -3.653 1.00 94.69 103 ASP A N 1
ATOM 822 C CA . ASP A 1 103 ? 0.642 -6.209 -3.994 1.00 94.69 103 ASP A CA 1
ATOM 823 C C . ASP A 1 103 ? 0.054 -6.860 -2.723 1.00 94.69 103 ASP A C 1
ATOM 825 O O . ASP A 1 103 ? -1.148 -6.771 -2.468 1.00 94.69 103 ASP A O 1
ATOM 829 N N . LYS A 1 104 ? 0.904 -7.438 -1.859 1.00 94.00 104 LYS A N 1
ATOM 830 C CA . LYS A 1 104 ? 0.463 -8.070 -0.602 1.00 94.00 104 LYS A CA 1
ATOM 831 C C . LYS A 1 104 ? -0.086 -7.097 0.432 1.00 94.00 104 LYS A C 1
ATOM 833 O O . LYS A 1 104 ? -1.057 -7.419 1.115 1.00 94.00 104 LYS A O 1
ATOM 838 N N . ALA A 1 105 ? 0.498 -5.91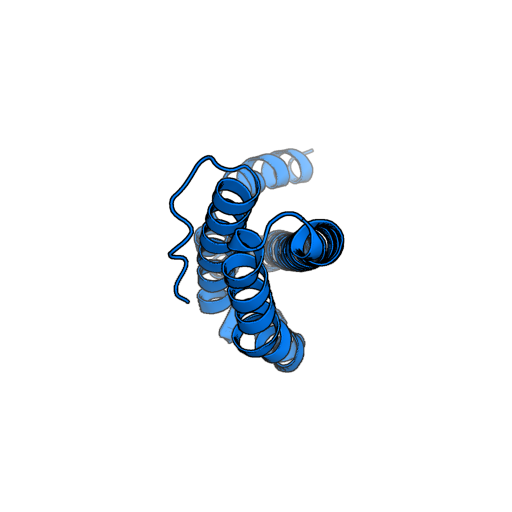2 0.548 1.00 94.06 105 ALA A N 1
ATOM 839 C CA . ALA A 1 105 ? 0.009 -4.906 1.476 1.00 94.06 105 ALA A CA 1
ATOM 840 C C . ALA A 1 105 ? -1.359 -4.349 1.045 1.00 94.06 105 ALA A C 1
ATOM 842 O O . ALA A 1 105 ? -2.224 -4.150 1.898 1.00 94.06 105 ALA A O 1
ATOM 843 N N . PHE A 1 106 ? -1.595 -4.165 -0.259 1.00 95.44 106 PHE A N 1
ATOM 844 C CA . PHE A 1 106 ? -2.914 -3.785 -0.772 1.00 95.44 106 PHE A CA 1
ATOM 845 C C . PHE A 1 106 ? -3.957 -4.886 -0.557 1.00 95.44 106 PHE A C 1
ATOM 847 O O . PHE A 1 106 ? -5.041 -4.586 -0.061 1.00 95.44 106 PHE A O 1
ATOM 854 N N . GLU A 1 107 ? -3.623 -6.155 -0.832 1.00 94.81 107 GLU A N 1
ATOM 855 C CA . GLU A 1 107 ? -4.506 -7.295 -0.527 1.00 94.81 107 GLU A CA 1
ATOM 856 C C . GLU A 1 107 ? -4.944 -7.294 0.950 1.00 94.81 107 GLU A C 1
ATOM 858 O O . GLU A 1 107 ? -6.121 -7.502 1.265 1.00 94.81 107 GLU A O 1
ATOM 863 N N . LEU A 1 108 ? -3.999 -7.036 1.860 1.00 93.38 108 LEU A N 1
ATOM 864 C CA . LEU A 1 108 ? -4.259 -6.960 3.293 1.00 93.38 108 LEU A CA 1
ATOM 865 C C . LEU A 1 108 ? -5.145 -5.763 3.655 1.00 93.38 108 LEU A C 1
ATOM 867 O O . LEU A 1 108 ? -6.132 -5.950 4.365 1.00 93.38 108 LEU A O 1
ATOM 871 N N . ILE A 1 109 ? -4.835 -4.554 3.173 1.00 94.44 109 ILE A N 1
ATOM 872 C CA . ILE A 1 109 ? -5.664 -3.368 3.444 1.00 94.44 109 ILE A CA 1
ATOM 873 C C . ILE A 1 109 ? -7.088 -3.571 2.930 1.00 94.44 109 ILE A C 1
ATOM 875 O O . ILE A 1 109 ? -8.034 -3.246 3.642 1.00 94.44 109 ILE A O 1
ATOM 879 N N . ASP A 1 110 ? -7.263 -4.139 1.739 1.00 94.25 110 ASP A N 1
ATOM 880 C CA . ASP A 1 110 ? -8.590 -4.403 1.183 1.00 94.25 110 ASP A CA 1
ATOM 881 C C . ASP A 1 110 ? -9.368 -5.413 2.033 1.00 94.25 110 ASP A C 1
ATOM 883 O O . ASP A 1 110 ? -10.586 -5.300 2.182 1.00 94.25 110 ASP A O 1
ATOM 887 N N . ARG A 1 111 ? -8.682 -6.399 2.624 1.00 91.88 111 ARG A N 1
ATOM 888 C CA . ARG A 1 111 ? -9.296 -7.328 3.580 1.00 91.88 111 ARG A CA 1
ATOM 889 C C . ARG A 1 111 ? -9.703 -6.623 4.870 1.00 91.88 111 ARG A C 1
ATOM 891 O O . ARG A 1 111 ? -10.838 -6.790 5.306 1.00 91.88 111 ARG A O 1
ATOM 898 N N . ILE A 1 112 ? -8.823 -5.802 5.442 1.00 91.56 112 ILE A N 1
ATOM 899 C CA . ILE A 1 112 ? -9.134 -5.004 6.635 1.00 91.56 112 ILE A CA 1
ATOM 900 C C . ILE A 1 112 ? -10.329 -4.085 6.353 1.00 91.56 112 ILE A C 1
ATOM 902 O O . ILE A 1 112 ? -11.255 -4.017 7.152 1.00 91.56 112 ILE A O 1
ATOM 906 N N . GLU A 1 113 ? -10.363 -3.426 5.197 1.00 93.31 113 GLU A N 1
ATOM 907 C CA . GLU A 1 113 ? -11.466 -2.552 4.800 1.00 93.31 113 GLU A CA 1
ATOM 908 C C . GLU A 1 113 ? -12.802 -3.307 4.731 1.00 93.31 113 GLU A C 1
ATOM 910 O O . GLU A 1 113 ? -13.821 -2.800 5.202 1.00 93.31 113 GLU A O 1
ATOM 915 N N . ARG A 1 114 ? -12.815 -4.542 4.212 1.00 90.81 114 ARG A N 1
ATOM 916 C CA . ARG A 1 114 ? -14.026 -5.379 4.224 1.00 90.81 114 ARG A CA 1
ATOM 917 C C . ARG A 1 114 ? -14.482 -5.721 5.640 1.00 90.81 114 ARG A C 1
ATOM 919 O O . ARG A 1 114 ? -15.683 -5.649 5.897 1.00 90.81 114 ARG A O 1
ATOM 926 N N . VAL A 1 115 ? -13.560 -6.024 6.554 1.00 88.75 115 VAL A N 1
ATOM 927 C CA . VAL A 1 115 ? -13.877 -6.244 7.977 1.00 88.75 115 VAL A CA 1
ATOM 928 C C . VAL A 1 115 ? -14.487 -4.991 8.602 1.00 88.75 115 VAL A C 1
ATOM 930 O O . VAL A 1 115 ? -15.536 -5.061 9.232 1.00 88.75 115 VAL A O 1
ATOM 933 N N . VAL A 1 116 ? -13.900 -3.820 8.351 1.00 88.69 116 VAL A N 1
ATOM 934 C CA . VAL A 1 116 ? -14.396 -2.523 8.852 1.00 88.69 116 VAL A CA 1
ATOM 935 C C . VAL A 1 116 ? -15.797 -2.186 8.320 1.00 88.69 116 VAL A C 1
ATOM 937 O O . VAL A 1 116 ? -16.562 -1.465 8.969 1.00 88.69 116 VAL A O 1
ATOM 940 N N . GLN A 1 117 ? -16.145 -2.709 7.143 1.00 90.00 117 GLN A N 1
ATOM 941 C CA . GLN A 1 117 ? -17.469 -2.597 6.528 1.00 90.00 117 GLN A CA 1
ATOM 942 C C . GLN A 1 117 ? -18.447 -3.708 6.963 1.00 90.00 117 GLN A C 1
ATOM 944 O O . GLN A 1 117 ? -19.573 -3.732 6.465 1.00 90.00 117 GLN A O 1
ATOM 949 N N . GLY A 1 118 ? -18.039 -4.635 7.839 1.00 85.06 118 GLY A N 1
ATOM 950 C CA . GLY A 1 118 ? -18.850 -5.778 8.275 1.00 85.06 118 GLY A CA 1
ATOM 951 C C . GLY A 1 118 ? -19.104 -6.819 7.177 1.00 85.06 118 GLY A C 1
ATOM 952 O O . GLY A 1 118 ? -20.107 -7.527 7.214 1.00 85.06 118 GLY A O 1
ATOM 953 N N . LYS A 1 119 ? -18.240 -6.873 6.155 1.00 83.62 119 LYS A N 1
ATOM 954 C CA . LYS A 1 119 ? -18.373 -7.751 4.977 1.00 83.62 119 LYS A CA 1
ATOM 955 C C . LYS A 1 119 ? -17.484 -8.997 5.029 1.00 83.62 119 LYS A C 1
ATOM 957 O O . LYS A 1 119 ? -17.547 -9.802 4.104 1.00 83.62 119 LYS A O 1
ATOM 962 N N . ASP A 1 120 ? -16.636 -9.127 6.043 1.00 80.81 120 ASP A N 1
ATOM 963 C CA . ASP A 1 120 ? -15.668 -10.218 6.196 1.00 80.81 120 ASP A CA 1
ATOM 964 C C . ASP A 1 120 ? -15.456 -10.516 7.691 1.00 80.81 120 ASP A C 1
ATOM 966 O O . ASP A 1 120 ? -15.806 -9.689 8.538 1.00 80.81 120 ASP A O 1
ATOM 970 N N . ASP A 1 121 ? -14.911 -11.690 8.007 1.00 73.62 121 ASP A N 1
ATOM 971 C CA . ASP A 1 121 ? -14.676 -12.122 9.390 1.00 73.62 121 ASP A CA 1
ATOM 972 C C . ASP A 1 121 ? -13.569 -11.270 10.049 1.00 73.62 121 ASP A C 1
ATOM 974 O O . ASP A 1 121 ? -12.530 -11.032 9.418 1.00 73.62 121 ASP A O 1
ATOM 978 N N . PRO A 1 122 ? -13.750 -10.804 11.302 1.00 67.06 122 PRO A N 1
ATOM 979 C CA . PRO A 1 122 ? -12.762 -10.002 12.018 1.00 67.06 122 PRO A CA 1
ATOM 980 C C . PRO A 1 122 ? -11.387 -10.656 12.221 1.00 67.06 122 PRO A C 1
ATOM 982 O O . PRO A 1 122 ? -10.450 -9.933 12.565 1.00 67.06 122 PRO A O 1
ATOM 985 N N . GLU A 1 123 ? -11.208 -11.964 12.007 1.00 69.88 123 GLU A N 1
ATOM 986 C CA . GLU A 1 123 ? -9.886 -12.605 12.065 1.00 69.88 123 GLU A CA 1
ATOM 987 C C . GLU A 1 123 ? -8.960 -12.192 10.901 1.00 69.88 123 GLU A C 1
ATOM 989 O O . GLU A 1 123 ? -8.798 -12.888 9.893 1.00 69.88 123 GLU A O 1
ATOM 994 N N . VAL A 1 124 ? -8.275 -11.056 11.062 1.00 66.56 124 VAL A N 1
ATOM 995 C CA . VAL A 1 124 ? -7.199 -10.605 10.167 1.00 66.56 124 VAL A CA 1
ATOM 996 C C . VAL A 1 124 ? -5.849 -10.752 10.865 1.00 66.56 124 VAL A C 1
ATOM 998 O O . VAL A 1 124 ? -5.474 -9.934 11.702 1.00 66.56 124 VAL A O 1
ATOM 1001 N N . SER A 1 125 ? -5.106 -11.800 10.509 1.00 56.44 125 SER A N 1
ATOM 1002 C CA . SER A 1 125 ? -3.710 -11.995 10.913 1.00 56.44 125 SER A CA 1
ATOM 1003 C C . SER A 1 125 ? -2.753 -11.499 9.827 1.00 56.44 125 SER A C 1
ATOM 1005 O O . SER A 1 125 ? -2.999 -11.728 8.639 1.00 56.44 125 SER A O 1
ATOM 1007 N N . ILE A 1 126 ? -1.663 -10.859 10.257 1.00 54.66 126 ILE A N 1
ATOM 1008 C CA . ILE A 1 126 ? -0.505 -10.480 9.431 1.00 54.66 126 ILE A CA 1
ATOM 1009 C C . ILE A 1 126 ? 0.577 -11.537 9.583 1.00 54.66 126 ILE A C 1
ATOM 1011 O O . ILE A 1 126 ? 0.803 -11.950 10.744 1.00 54.66 126 ILE A O 1
#

Foldseek 3Di:
DVVVVVLVVLVVDALLVLLVQLPPDVVSLVSSLVVLVVLLVVLVVLLVVLLVVLVVCCVPVVLSVLLNVLSVCCVPPPNVVCVVCVVVCSVNPNSNVSRVSSNVSVVLSVQSVCVVVVNDDSPRDD

Sequence (126 aa):
MPVPALLEILKTLSYKELGEMRRIHPHWDELCGQLLNSGYYTLINKADVLLQDCQRRVYTEKELQTAITALTNLQVHVLNPVDMMRAPMDEGVLCFPYGHLLDKAFELIDRIERVVQGKDDPEVSI